Protein AF-A0A935GW07-F1 (afdb_monomer)

Mean predicted aligned error: 17.49 Å

Sequence (91 aa):
MHRTQIYLHDALYDSLKVRSRSVGVSISELIRRTLEKDMQKDPVADARAYFSRLKPLESFADVDSQDYVRAIRSSTTFSIAVPAFPTGSRG

Radius of gyration: 26.39 Å; Cα contacts (8 Å, |Δi|>4): 14; chains: 1; bounding box: 40×66×57 Å

pLDDT: mean 74.83, std 17.01, range [40.41, 96.62]

Foldseek 3Di:
DDDDDDDDDPVVVVVLVVVCVVVVHDSVVVVVVVVVVVVVPPVVVVVVVVVVPDDDDPVCNVPDPVVVVVVVVVVDPPPPPPPDDPPDDDD

Structure (mmCIF, N/CA/C/O backbone):
data_AF-A0A935GW07-F1
#
_entry.id   AF-A0A935GW07-F1
#
loop_
_atom_site.group_PDB
_atom_site.id
_atom_site.type_symbol
_atom_site.label_atom_id
_atom_site.label_alt_id
_atom_site.label_comp_id
_atom_site.label_asym_id
_atom_site.label_entity_id
_atom_site.label_seq_id
_atom_site.pdbx_PDB_ins_code
_atom_site.Cartn_x
_atom_site.Cartn_y
_atom_site.Cartn_z
_atom_site.occupancy
_atom_site.B_iso_or_equiv
_atom_site.auth_seq_id
_atom_site.auth_comp_id
_atom_site.auth_asym_id
_atom_site.auth_atom_id
_atom_site.pdbx_PDB_model_num
ATOM 1 N N . MET A 1 1 ? 13.659 9.508 16.667 1.00 75.12 1 MET A N 1
ATOM 2 C CA . MET A 1 1 ? 12.265 9.382 16.184 1.00 75.12 1 MET A CA 1
ATOM 3 C C . MET A 1 1 ? 11.696 10.774 15.988 1.00 75.12 1 MET A C 1
ATOM 5 O O . MET A 1 1 ? 11.775 11.564 16.919 1.00 75.12 1 MET A O 1
ATOM 9 N N . HIS A 1 2 ? 11.154 11.073 14.807 1.00 83.88 2 HIS A N 1
ATOM 10 C CA . HIS A 1 2 ? 10.475 12.342 14.532 1.00 83.88 2 HIS A CA 1
ATOM 11 C C . HIS A 1 2 ? 8.964 12.114 14.490 1.00 83.88 2 HIS A C 1
ATOM 13 O O . HIS A 1 2 ? 8.501 11.152 13.877 1.00 83.88 2 HIS A O 1
ATOM 19 N N . ARG A 1 3 ? 8.204 12.972 15.177 1.00 87.62 3 ARG A N 1
ATOM 20 C CA . ARG A 1 3 ? 6.739 12.936 15.185 1.00 87.62 3 ARG A CA 1
ATOM 21 C C . ARG A 1 3 ? 6.222 13.982 14.207 1.00 87.62 3 ARG A C 1
ATOM 23 O O . ARG A 1 3 ? 6.507 15.162 14.377 1.00 87.62 3 ARG A O 1
ATOM 30 N N . THR A 1 4 ? 5.416 13.540 13.251 1.00 90.31 4 THR A N 1
ATOM 31 C CA . THR A 1 4 ? 4.801 14.400 12.236 1.00 90.31 4 THR A CA 1
ATOM 32 C C . THR A 1 4 ? 3.294 14.173 12.225 1.00 90.31 4 THR A C 1
ATOM 34 O O . THR A 1 4 ? 2.826 13.068 12.505 1.00 90.31 4 THR A O 1
ATOM 37 N N . GLN A 1 5 ? 2.531 15.225 11.933 1.00 91.88 5 GLN A N 1
ATOM 38 C CA . GLN A 1 5 ? 1.095 15.143 11.675 1.00 91.88 5 GLN A CA 1
ATOM 39 C C . GLN A 1 5 ? 0.871 15.124 10.163 1.00 91.88 5 GLN A C 1
ATOM 41 O O . GLN A 1 5 ? 1.456 15.931 9.445 1.00 91.88 5 GLN A O 1
ATOM 46 N N . ILE A 1 6 ? 0.045 14.195 9.688 1.00 90.12 6 ILE A N 1
ATOM 47 C CA . ILE A 1 6 ? -0.322 14.076 8.275 1.00 90.12 6 ILE A CA 1
ATOM 48 C C . ILE A 1 6 ? -1.841 14.114 8.158 1.00 90.12 6 ILE A C 1
ATOM 50 O O . ILE A 1 6 ? -2.543 13.518 8.975 1.00 90.12 6 ILE A O 1
ATOM 54 N N . TYR A 1 7 ? -2.339 14.818 7.147 1.00 93.50 7 TYR A N 1
ATOM 55 C CA . TYR A 1 7 ? -3.758 14.827 6.818 1.00 93.50 7 TYR A CA 1
ATOM 56 C C . TYR A 1 7 ? -4.052 13.667 5.872 1.00 93.50 7 TYR A C 1
ATOM 58 O O . TYR A 1 7 ? -3.337 13.459 4.892 1.00 93.50 7 TYR A O 1
ATOM 66 N N . LEU A 1 8 ? -5.090 12.899 6.183 1.00 93.25 8 LEU A N 1
ATOM 67 C CA . LEU A 1 8 ? -5.543 11.769 5.384 1.00 93.25 8 LEU A CA 1
ATOM 68 C C . LEU A 1 8 ? -6.999 11.998 5.019 1.00 93.25 8 LEU A C 1
ATOM 70 O O . LEU A 1 8 ? -7.764 12.537 5.812 1.00 93.25 8 LEU A O 1
ATOM 74 N N . HIS A 1 9 ? -7.380 11.550 3.831 1.00 96.19 9 HIS A N 1
ATOM 75 C CA . HIS A 1 9 ? -8.787 11.482 3.475 1.00 96.19 9 HIS A CA 1
ATOM 76 C C . HIS A 1 9 ? -9.487 10.435 4.355 1.00 96.19 9 HIS A C 1
ATOM 78 O O . HIS A 1 9 ? -8.925 9.362 4.584 1.00 96.19 9 HIS A O 1
ATOM 84 N N . ASP A 1 10 ? -10.720 10.701 4.789 1.00 95.44 10 ASP A N 1
ATOM 85 C CA . ASP A 1 10 ? -11.462 9.817 5.705 1.00 95.44 10 ASP A CA 1
ATOM 86 C C . ASP A 1 10 ? -11.533 8.362 5.212 1.00 95.44 10 ASP A C 1
ATOM 88 O O . ASP A 1 10 ? -11.158 7.438 5.930 1.00 95.44 10 ASP A O 1
ATOM 92 N N . ALA A 1 11 ? -11.871 8.153 3.936 1.00 96.50 11 ALA A N 1
ATOM 93 C CA . ALA A 1 11 ? -11.911 6.822 3.325 1.00 96.50 11 ALA A CA 1
ATOM 94 C C . ALA A 1 11 ? -10.559 6.080 3.381 1.00 96.50 11 ALA A C 1
ATOM 96 O O . ALA A 1 11 ? -10.509 4.857 3.556 1.00 96.50 11 ALA A O 1
ATOM 97 N N . LEU A 1 12 ? -9.444 6.810 3.253 1.00 94.19 12 LEU A N 1
ATOM 98 C CA . LEU A 1 12 ? -8.104 6.239 3.374 1.00 94.19 12 LEU A CA 1
ATOM 99 C C . LEU A 1 12 ? -7.796 5.882 4.831 1.00 94.19 12 LEU A C 1
ATOM 101 O O . LEU A 1 12 ? -7.244 4.812 5.093 1.00 94.19 12 LEU A O 1
ATOM 105 N N . TYR A 1 13 ? -8.172 6.744 5.774 1.00 95.25 13 TYR A N 1
ATOM 106 C CA . TYR A 1 13 ? -8.011 6.478 7.200 1.00 95.25 13 TYR A CA 1
ATOM 107 C C . TYR A 1 13 ? -8.801 5.237 7.641 1.00 95.25 13 TYR A C 1
ATOM 109 O O . TYR A 1 13 ? -8.248 4.366 8.320 1.00 95.25 13 TYR A O 1
ATOM 117 N N . ASP A 1 14 ? -10.047 5.096 7.191 1.00 96.31 14 ASP A N 1
ATOM 118 C CA . ASP A 1 14 ? -10.872 3.920 7.479 1.00 96.31 14 ASP A CA 1
ATOM 119 C C . ASP A 1 14 ? -10.265 2.642 6.894 1.00 96.31 14 ASP A C 1
ATOM 121 O O . ASP A 1 14 ? -10.150 1.624 7.585 1.00 96.31 14 ASP A O 1
ATOM 125 N N . SER A 1 15 ? -9.770 2.713 5.658 1.00 95.50 15 SER A N 1
ATOM 126 C CA . SER A 1 15 ? -9.064 1.598 5.017 1.00 95.50 15 SER A CA 1
ATOM 127 C C . SER A 1 15 ? -7.807 1.193 5.796 1.00 95.50 15 SER A C 1
ATOM 129 O O . SER A 1 15 ? -7.559 0.003 6.026 1.00 95.50 15 SER A O 1
ATOM 131 N N . LEU A 1 16 ? -7.023 2.171 6.262 1.00 95.00 16 LEU A N 1
ATOM 132 C CA . LEU A 1 16 ? -5.837 1.932 7.089 1.00 95.00 16 LEU A CA 1
ATOM 133 C C . LEU A 1 16 ? -6.201 1.298 8.431 1.00 95.00 16 LEU A C 1
ATOM 135 O O . LEU A 1 16 ? -5.511 0.380 8.868 1.00 95.00 16 LEU A O 1
ATOM 139 N N . LYS A 1 17 ? -7.291 1.736 9.061 1.00 95.50 17 LYS A N 1
ATOM 140 C CA . LYS A 1 17 ? -7.781 1.194 10.334 1.00 95.50 17 LYS A CA 1
ATOM 141 C C . LYS A 1 17 ? -8.228 -0.262 10.209 1.00 95.50 17 LYS A C 1
ATOM 143 O O . LYS A 1 17 ? -7.926 -1.072 11.087 1.00 95.50 17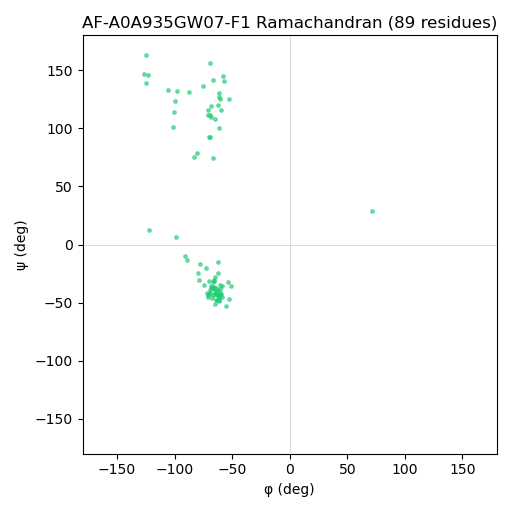 LYS A O 1
ATOM 148 N N . VAL A 1 18 ? -8.924 -0.618 9.128 1.00 96.62 18 VAL A N 1
ATOM 149 C CA . VAL A 1 18 ? -9.302 -2.015 8.846 1.00 96.62 18 VAL A CA 1
ATOM 150 C C . VAL A 1 18 ? -8.051 -2.868 8.644 1.00 96.62 18 VAL A C 1
ATOM 152 O O . VAL A 1 18 ? -7.904 -3.922 9.266 1.00 96.62 18 VAL A O 1
ATOM 155 N N . ARG A 1 19 ? -7.108 -2.385 7.832 1.00 94.56 19 ARG A N 1
ATOM 156 C CA . ARG A 1 19 ? -5.878 -3.117 7.514 1.00 94.56 19 ARG A CA 1
ATOM 157 C C . ARG A 1 19 ? -4.927 -3.248 8.703 1.00 94.56 19 ARG A C 1
ATOM 159 O O . ARG A 1 19 ? -4.277 -4.275 8.857 1.00 94.56 19 ARG A O 1
ATOM 166 N N . SER A 1 20 ? -4.837 -2.240 9.566 1.00 95.88 20 SER A N 1
ATOM 167 C CA . SER A 1 20 ? -3.981 -2.308 10.753 1.00 95.88 20 SER A CA 1
ATOM 168 C C . SER A 1 20 ? -4.490 -3.369 11.730 1.00 95.88 20 SER A C 1
ATOM 170 O O . SER A 1 20 ? -3.696 -4.114 12.301 1.00 95.88 20 SER A O 1
ATOM 172 N N . ARG A 1 21 ? -5.819 -3.501 11.859 1.00 95.38 21 ARG A N 1
ATOM 173 C CA . ARG A 1 21 ? -6.463 -4.545 12.666 1.00 95.38 21 ARG A CA 1
ATOM 174 C C . ARG A 1 21 ? -6.240 -5.941 12.100 1.00 95.38 21 ARG A C 1
ATOM 176 O O . ARG A 1 21 ? -5.934 -6.838 12.874 1.00 95.38 21 ARG A O 1
ATOM 183 N N . SER A 1 22 ? -6.352 -6.126 10.783 1.00 94.75 22 SER A N 1
ATOM 184 C CA . SER A 1 22 ? -6.136 -7.447 10.177 1.00 94.75 22 SER A CA 1
ATOM 185 C C . SER A 1 22 ? -4.690 -7.933 10.308 1.00 94.75 22 SER A C 1
ATOM 187 O O . SER A 1 22 ? -4.457 -9.130 10.429 1.00 94.75 22 SER A O 1
ATOM 189 N N . VAL A 1 23 ? -3.725 -7.010 10.324 1.00 93.06 23 VAL A N 1
ATOM 190 C CA . VAL A 1 23 ? -2.291 -7.315 10.473 1.00 93.06 23 VAL A CA 1
ATOM 191 C C . VAL A 1 23 ? -1.839 -7.301 11.946 1.00 93.06 23 VAL A C 1
ATOM 193 O O . VAL A 1 23 ? -0.727 -7.720 12.251 1.00 93.06 23 VAL A O 1
ATOM 196 N N . GLY A 1 24 ? -2.682 -6.838 12.875 1.00 95.56 24 GLY A N 1
ATOM 197 C CA . GLY A 1 24 ? -2.368 -6.797 14.307 1.00 95.56 24 GLY A CA 1
ATOM 198 C C . GLY A 1 24 ? -1.321 -5.746 14.697 1.00 95.56 24 GLY A C 1
ATOM 199 O O . GLY A 1 24 ? -0.594 -5.933 15.669 1.00 95.56 24 GLY A O 1
ATOM 200 N N . VAL A 1 25 ? -1.217 -4.644 13.948 1.00 95.12 25 VAL A N 1
ATOM 201 C CA . VAL A 1 25 ? -0.251 -3.559 14.206 1.00 95.12 25 VAL A CA 1
ATOM 202 C C . VAL A 1 25 ? -0.949 -2.207 14.338 1.00 95.12 25 VAL A C 1
ATOM 204 O O . VAL A 1 25 ? -2.096 -2.029 13.925 1.00 95.12 25 VAL A O 1
ATOM 207 N N . SER A 1 26 ? -0.258 -1.220 14.911 1.00 94.94 26 SER A N 1
ATOM 208 C CA . SER A 1 26 ? -0.774 0.151 14.961 1.00 94.94 26 SER A CA 1
ATOM 209 C C . SER A 1 26 ? -0.804 0.784 13.565 1.00 94.94 26 SER A C 1
ATOM 211 O O . SER A 1 26 ? -0.038 0.409 12.675 1.00 94.94 26 SER A O 1
ATOM 213 N N . ILE A 1 27 ? -1.670 1.783 13.372 1.00 93.50 27 ILE A N 1
ATOM 214 C CA . ILE A 1 27 ? -1.748 2.532 12.107 1.00 93.50 27 ILE A CA 1
ATOM 215 C C . ILE A 1 27 ? -0.401 3.202 11.795 1.00 93.50 27 ILE A C 1
ATOM 217 O O . ILE A 1 27 ? 0.072 3.119 10.666 1.00 93.50 27 ILE A O 1
ATOM 221 N N . SER A 1 28 ? 0.261 3.798 12.792 1.00 92.38 28 SER A N 1
ATOM 222 C CA . SER A 1 28 ? 1.577 4.427 12.616 1.00 92.38 28 SER A CA 1
ATOM 223 C C . SER A 1 28 ? 2.641 3.432 12.152 1.00 92.38 28 SER A C 1
ATOM 225 O O . SER A 1 28 ? 3.432 3.745 11.267 1.00 92.38 28 SER A O 1
ATOM 227 N N . GLU A 1 29 ? 2.640 2.222 12.713 1.00 92.81 29 GLU A N 1
ATOM 228 C CA . GLU A 1 29 ? 3.572 1.162 12.325 1.00 92.81 29 GLU A CA 1
ATOM 229 C C . GLU A 1 29 ? 3.276 0.637 10.915 1.00 92.81 29 GLU A C 1
ATOM 231 O O . GLU A 1 29 ? 4.195 0.406 10.129 1.00 92.81 29 GLU A O 1
ATOM 236 N N . LEU A 1 30 ? 1.995 0.508 10.559 1.00 94.25 30 LEU A N 1
ATOM 237 C CA . LEU A 1 30 ? 1.578 0.137 9.209 1.00 94.25 30 LEU A CA 1
ATOM 238 C C . LEU A 1 30 ? 2.033 1.176 8.173 1.00 94.25 30 LEU A C 1
ATOM 240 O O . LEU A 1 30 ? 2.575 0.803 7.130 1.00 94.25 30 LEU A O 1
ATOM 244 N N . ILE A 1 31 ? 1.838 2.465 8.466 1.00 92.69 31 ILE A N 1
ATOM 245 C CA . ILE A 1 31 ? 2.277 3.572 7.605 1.00 92.69 31 ILE A CA 1
ATOM 246 C C . ILE A 1 31 ? 3.798 3.540 7.460 1.00 92.69 31 ILE A C 1
ATOM 248 O O . ILE A 1 31 ? 4.293 3.549 6.336 1.00 92.69 31 ILE A O 1
ATOM 252 N N . ARG A 1 32 ? 4.535 3.414 8.572 1.00 91.25 32 ARG A N 1
ATOM 253 C CA . ARG A 1 32 ? 6.002 3.342 8.569 1.00 91.25 32 ARG A CA 1
ATOM 254 C C . ARG A 1 32 ? 6.516 2.222 7.665 1.00 91.25 32 ARG A C 1
ATOM 256 O O . ARG A 1 32 ? 7.295 2.493 6.759 1.00 91.25 32 ARG A O 1
ATOM 263 N N . ARG A 1 33 ? 6.033 0.988 7.852 1.00 92.06 33 ARG A N 1
ATOM 264 C CA . ARG A 1 33 ? 6.444 -0.171 7.032 1.00 92.06 33 ARG A CA 1
ATOM 265 C C . ARG A 1 33 ? 6.116 0.010 5.556 1.00 92.06 33 ARG A C 1
ATOM 267 O O . ARG A 1 33 ? 6.873 -0.430 4.695 1.00 92.06 33 ARG A O 1
ATOM 274 N N . THR A 1 34 ? 4.967 0.617 5.265 1.00 90.25 34 THR A N 1
ATOM 275 C CA . THR A 1 34 ? 4.539 0.855 3.884 1.00 90.25 34 THR A CA 1
ATOM 276 C C . THR A 1 34 ? 5.449 1.877 3.212 1.00 90.25 34 THR A C 1
ATOM 278 O O . THR A 1 34 ? 5.923 1.607 2.115 1.00 90.25 34 THR A O 1
ATOM 281 N N . LEU A 1 35 ? 5.752 2.988 3.889 1.00 89.50 35 LEU A N 1
ATOM 282 C CA . LEU A 1 35 ? 6.667 4.013 3.385 1.00 89.50 35 LEU A CA 1
ATOM 283 C C . LEU A 1 35 ? 8.096 3.483 3.235 1.00 89.50 35 LEU A C 1
ATOM 285 O O . LEU A 1 35 ? 8.711 3.714 2.205 1.00 89.50 35 LEU A O 1
ATOM 289 N N . GLU A 1 36 ? 8.610 2.717 4.201 1.00 89.44 36 GLU A N 1
ATOM 290 C CA . GLU A 1 36 ? 9.941 2.096 4.097 1.00 89.44 36 GLU A CA 1
ATOM 291 C C . GLU A 1 36 ? 10.039 1.169 2.883 1.00 89.44 36 GLU A C 1
ATOM 293 O O . GLU A 1 36 ? 11.006 1.235 2.126 1.00 89.44 36 GLU A O 1
ATOM 298 N N . LYS A 1 37 ? 9.017 0.335 2.662 1.00 87.62 37 LYS A N 1
ATOM 299 C CA . LYS A 1 37 ? 8.965 -0.562 1.506 1.00 87.62 37 LYS A CA 1
ATOM 300 C C . LYS A 1 37 ? 8.866 0.203 0.187 1.00 87.62 37 LYS A C 1
ATOM 302 O O . LYS A 1 37 ? 9.445 -0.235 -0.801 1.00 87.62 37 LYS A O 1
ATOM 307 N N . ASP A 1 38 ? 8.107 1.291 0.160 1.00 84.75 38 ASP A N 1
ATOM 308 C CA . ASP A 1 38 ? 7.924 2.105 -1.039 1.00 84.75 38 ASP A CA 1
ATOM 309 C C . ASP A 1 38 ? 9.199 2.882 -1.388 1.00 84.75 38 ASP A C 1
ATOM 311 O O . ASP A 1 38 ? 9.658 2.834 -2.522 1.00 84.75 38 ASP A O 1
ATOM 315 N N . MET A 1 39 ? 9.865 3.471 -0.392 1.00 81.12 39 MET A N 1
ATOM 316 C CA . MET A 1 39 ? 11.152 4.150 -0.573 1.00 81.12 39 MET A CA 1
ATOM 317 C C . MET A 1 39 ? 12.281 3.200 -0.996 1.00 81.12 39 MET A C 1
ATOM 319 O O . MET A 1 39 ? 13.223 3.626 -1.657 1.00 81.12 39 MET A O 1
ATOM 323 N N . GLN A 1 40 ? 12.207 1.918 -0.623 1.00 77.50 40 GLN A N 1
ATOM 324 C CA . GLN A 1 40 ? 13.154 0.890 -1.074 1.00 77.50 40 GLN A CA 1
ATOM 325 C C . GLN A 1 40 ? 12.884 0.394 -2.499 1.00 77.50 40 GLN A C 1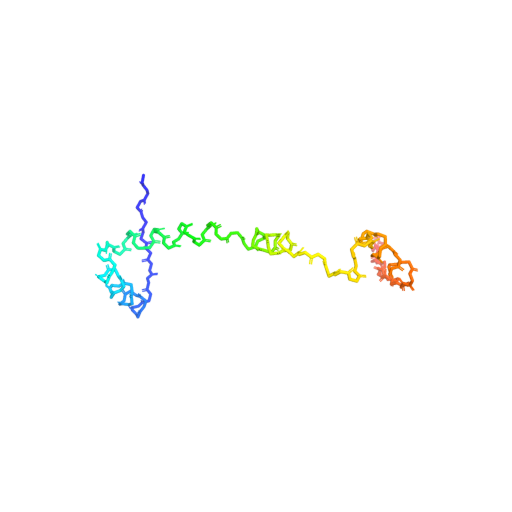
ATOM 327 O O . GLN A 1 40 ? 13.765 -0.215 -3.108 1.00 77.50 40 GLN A O 1
ATOM 332 N N . LYS A 1 41 ? 11.689 0.637 -3.050 1.00 66.69 41 LYS A N 1
ATOM 333 C CA . LYS A 1 41 ? 11.398 0.372 -4.458 1.00 66.69 41 LYS A CA 1
ATOM 334 C C . LYS A 1 41 ? 11.945 1.518 -5.296 1.00 66.69 41 LYS A C 1
ATOM 336 O O . LYS A 1 41 ? 11.207 2.390 -5.734 1.00 66.69 41 LYS A O 1
ATOM 341 N N . ASP A 1 42 ? 13.250 1.504 -5.524 1.00 60.00 42 ASP A N 1
ATOM 342 C CA . ASP A 1 42 ? 13.855 2.361 -6.534 1.00 60.00 42 ASP A CA 1
ATOM 343 C C . ASP A 1 42 ? 13.409 1.861 -7.928 1.00 60.00 42 ASP A C 1
ATOM 345 O O . ASP A 1 42 ? 13.790 0.755 -8.335 1.00 60.00 42 ASP A O 1
ATOM 349 N N . PRO A 1 43 ? 12.582 2.618 -8.674 1.00 57.38 43 PRO A N 1
ATOM 350 C CA . PRO A 1 43 ? 12.084 2.182 -9.978 1.00 57.38 43 PRO A CA 1
ATOM 351 C C . PRO A 1 43 ? 13.218 1.981 -10.995 1.00 57.38 43 PRO A C 1
ATOM 353 O O . PRO A 1 43 ? 13.085 1.177 -11.922 1.00 57.38 43 PRO A O 1
ATOM 356 N N . VAL A 1 44 ? 14.363 2.652 -10.813 1.00 59.50 44 VAL A N 1
ATOM 357 C CA . VAL A 1 44 ? 15.548 2.466 -11.664 1.00 59.50 44 VAL A CA 1
ATOM 358 C C . VAL A 1 44 ? 16.243 1.139 -11.352 1.00 59.50 44 VAL A C 1
ATOM 360 O O . VAL A 1 44 ? 16.747 0.472 -12.264 1.00 59.50 44 VAL A O 1
ATOM 36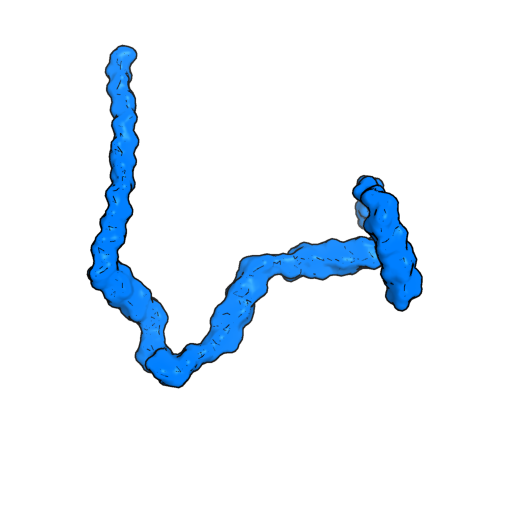3 N N . ALA A 1 45 ? 16.244 0.725 -10.083 1.00 59.47 45 ALA A N 1
ATOM 364 C CA . ALA A 1 45 ? 16.782 -0.567 -9.675 1.00 59.47 45 ALA A CA 1
ATOM 365 C C . ALA A 1 45 ? 15.927 -1.724 -10.207 1.00 59.47 45 ALA A C 1
ATOM 367 O O . ALA A 1 45 ? 16.488 -2.730 -10.633 1.00 59.47 45 ALA A O 1
ATOM 368 N N . ASP A 1 46 ? 14.602 -1.564 -10.259 1.00 62.78 46 ASP A N 1
ATOM 369 C CA . ASP A 1 46 ? 13.688 -2.605 -10.746 1.00 62.78 46 ASP A CA 1
ATOM 370 C C . ASP A 1 46 ? 13.829 -2.827 -12.262 1.00 62.78 46 ASP A C 1
ATOM 372 O O . ASP A 1 46 ? 13.950 -3.960 -12.726 1.00 62.78 46 ASP A O 1
ATOM 376 N N . ALA A 1 47 ? 13.961 -1.750 -13.047 1.00 62.62 47 ALA A N 1
ATOM 377 C CA . ALA A 1 47 ? 14.231 -1.864 -14.480 1.00 62.62 47 ALA A CA 1
ATOM 378 C C . ALA A 1 47 ? 15.598 -2.516 -14.756 1.00 62.62 47 ALA A C 1
ATOM 380 O O . ALA A 1 47 ? 15.692 -3.466 -15.534 1.00 62.62 47 ALA A O 1
ATOM 381 N N . ARG A 1 48 ? 16.671 -2.065 -14.088 1.00 63.75 48 ARG A N 1
ATOM 382 C CA . ARG A 1 48 ? 18.010 -2.667 -14.249 1.00 63.75 48 ARG A CA 1
ATOM 383 C C . ARG A 1 48 ? 18.047 -4.129 -13.802 1.00 63.75 48 ARG A C 1
ATOM 385 O O . ARG A 1 48 ? 18.691 -4.940 -14.464 1.00 63.75 48 ARG A O 1
ATOM 392 N N . ALA A 1 49 ? 17.354 -4.469 -12.716 1.00 66.44 49 ALA A N 1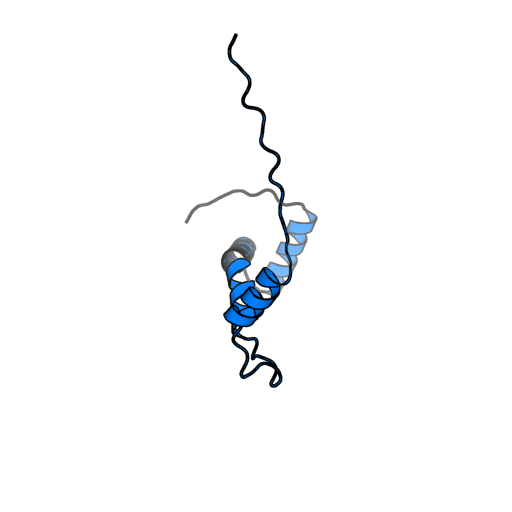
ATOM 393 C CA . ALA A 1 49 ? 17.242 -5.838 -12.223 1.00 66.44 49 ALA A CA 1
ATOM 394 C C . ALA A 1 49 ? 16.391 -6.731 -13.138 1.00 66.44 49 ALA A C 1
ATOM 396 O O . ALA A 1 49 ? 16.658 -7.926 -13.245 1.00 66.44 49 ALA A O 1
AT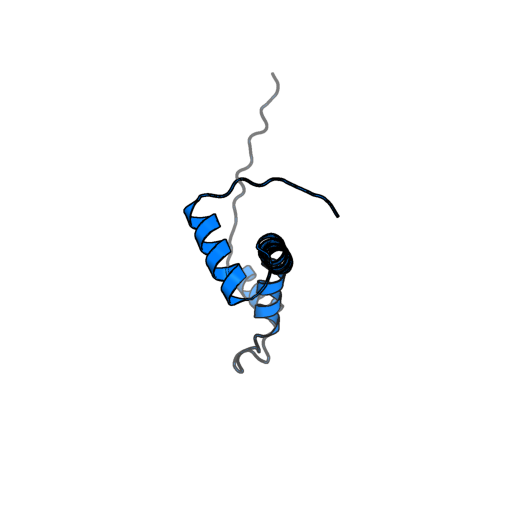OM 397 N N . TYR A 1 50 ? 15.385 -6.174 -13.813 1.00 66.94 50 TYR A N 1
ATOM 398 C CA . TYR A 1 50 ? 14.629 -6.879 -14.842 1.00 66.94 50 TYR A CA 1
ATOM 399 C C . TYR A 1 50 ? 15.523 -7.211 -16.042 1.00 66.94 50 TYR A C 1
ATOM 401 O O . TYR A 1 50 ? 15.633 -8.378 -16.417 1.00 66.94 50 TYR A O 1
ATOM 409 N N . PHE A 1 51 ? 16.238 -6.220 -16.587 1.00 69.00 51 PHE A N 1
ATOM 410 C CA . PHE A 1 51 ? 17.116 -6.428 -17.744 1.00 69.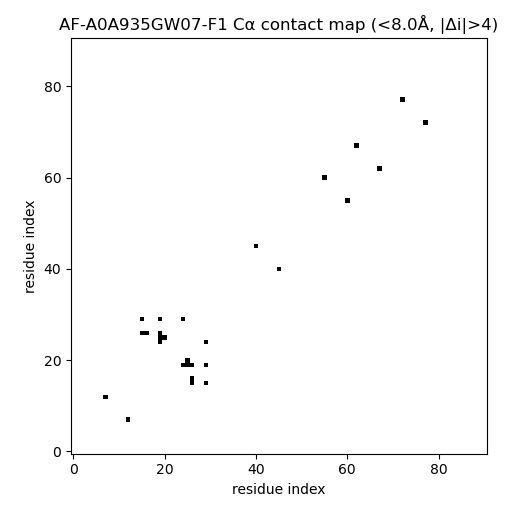00 51 PHE A CA 1
ATOM 411 C C . PHE A 1 51 ? 18.315 -7.339 -17.444 1.00 69.00 51 PHE A C 1
ATOM 413 O O . PHE A 1 51 ? 18.725 -8.086 -18.325 1.00 69.00 51 PHE A O 1
ATOM 420 N N . SER A 1 52 ? 18.845 -7.351 -16.216 1.00 67.44 52 SER A N 1
ATOM 421 C CA . SER A 1 52 ? 19.954 -8.246 -15.847 1.00 67.44 52 SER A CA 1
ATOM 422 C C . SER A 1 52 ? 19.552 -9.717 -15.704 1.00 67.44 52 SER A C 1
ATOM 424 O O . SER A 1 52 ? 20.410 -10.596 -15.765 1.00 67.44 52 SER A O 1
ATOM 426 N N . ARG A 1 53 ? 18.258 -10.003 -15.513 1.00 71.69 53 ARG A N 1
ATOM 427 C CA . ARG A 1 53 ? 17.722 -11.372 -15.422 1.00 71.69 53 ARG A CA 1
ATOM 428 C C . ARG A 1 53 ? 17.322 -11.952 -16.774 1.00 71.69 53 ARG A C 1
ATOM 430 O O . ARG A 1 53 ? 17.088 -13.158 -16.860 1.00 71.69 53 ARG A O 1
ATOM 437 N N . LEU A 1 54 ? 17.223 -11.124 -17.812 1.00 71.25 54 LEU A N 1
ATOM 438 C CA . LEU A 1 54 ? 16.941 -11.602 -19.158 1.00 71.25 54 LEU A CA 1
ATOM 439 C C . LEU A 1 54 ? 18.171 -12.341 -19.684 1.00 71.25 54 LEU A C 1
ATOM 441 O O . LEU A 1 54 ? 19.235 -11.757 -19.873 1.00 71.25 54 LEU A O 1
ATOM 445 N N . LYS A 1 55 ? 18.015 -13.642 -19.927 1.00 63.59 55 LYS A N 1
ATOM 446 C CA . LYS A 1 55 ? 18.976 -14.385 -20.736 1.00 63.59 55 LYS A CA 1
ATOM 447 C C . LYS A 1 55 ? 18.747 -14.017 -22.204 1.00 63.59 55 LYS A C 1
ATOM 449 O O . LYS A 1 55 ? 17.584 -13.953 -22.614 1.00 63.59 55 LYS A O 1
ATOM 454 N N . PRO A 1 56 ? 19.808 -13.774 -22.991 1.00 64.94 56 PRO A N 1
ATOM 455 C CA . PRO A 1 56 ? 19.654 -13.599 -24.427 1.00 64.94 56 PRO A CA 1
ATOM 456 C C . PRO A 1 56 ? 18.979 -14.842 -25.017 1.00 64.94 56 PRO A C 1
ATOM 458 O O . PRO A 1 56 ? 19.238 -15.968 -24.590 1.00 64.94 56 PRO A O 1
ATOM 461 N N . LEU A 1 57 ? 18.074 -14.624 -25.972 1.00 66.75 57 LEU A N 1
ATOM 462 C CA . LEU A 1 57 ? 17.495 -15.705 -26.766 1.00 66.75 57 LEU A CA 1
ATOM 463 C C . LEU A 1 57 ? 18.635 -16.448 -27.474 1.00 66.75 57 LEU A C 1
ATOM 465 O O . LEU A 1 57 ? 19.596 -15.807 -27.894 1.00 66.75 57 LEU A O 1
ATOM 469 N N . GLU A 1 58 ? 18.526 -17.768 -27.640 1.00 62.31 58 GLU A N 1
ATOM 470 C CA . GLU A 1 58 ? 19.591 -18.586 -28.253 1.00 62.31 58 GLU A CA 1
ATOM 471 C C . GLU A 1 58 ? 20.032 -18.054 -29.625 1.00 62.31 58 GLU A C 1
ATOM 473 O O . GLU A 1 58 ? 21.210 -18.086 -29.959 1.00 62.31 58 GLU A O 1
ATOM 478 N N . SER A 1 59 ? 19.106 -17.452 -30.376 1.00 68.06 59 SER A N 1
ATOM 479 C CA . SER A 1 59 ? 19.359 -16.800 -31.667 1.00 68.06 59 SER A CA 1
ATOM 480 C C . SER A 1 59 ? 20.317 -15.599 -31.610 1.00 68.06 59 SER A C 1
ATOM 482 O O . SER A 1 59 ? 20.783 -15.152 -32.653 1.00 68.06 59 SER A O 1
ATOM 484 N N . PHE A 1 60 ? 20.589 -15.058 -30.421 1.00 61.78 60 PHE A N 1
ATOM 485 C CA . PHE A 1 60 ? 21.458 -13.902 -30.178 1.00 61.78 60 PHE A CA 1
ATOM 486 C C . PHE A 1 60 ? 22.609 -14.225 -29.214 1.00 61.78 60 PHE A C 1
ATOM 488 O O . PHE A 1 60 ? 23.271 -13.307 -28.736 1.00 61.78 60 PHE A O 1
ATOM 495 N N . ALA A 1 61 ? 22.855 -15.505 -28.912 1.00 66.06 61 ALA A N 1
ATOM 496 C CA . ALA A 1 61 ? 23.887 -15.914 -27.957 1.00 66.06 61 ALA A CA 1
ATOM 497 C C . ALA A 1 61 ? 25.305 -15.468 -28.371 1.00 66.06 61 ALA A C 1
ATOM 499 O O . ALA A 1 61 ? 26.088 -15.086 -27.507 1.00 66.06 61 ALA A O 1
ATOM 500 N N . ASP A 1 62 ? 25.591 -15.446 -29.677 1.00 70.56 62 ASP A N 1
ATOM 501 C CA . ASP A 1 62 ? 26.878 -15.018 -30.251 1.00 70.56 62 ASP A CA 1
ATOM 502 C C . ASP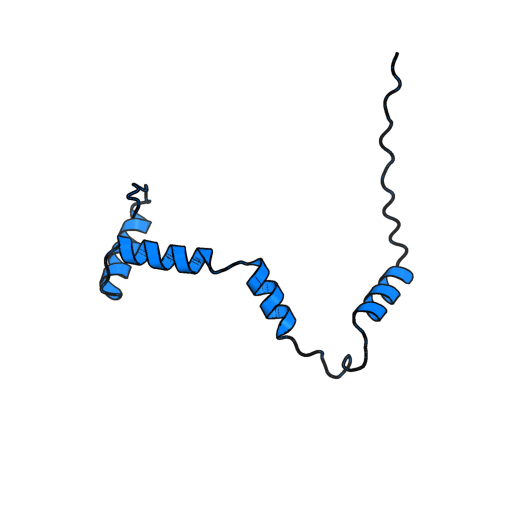 A 1 62 ? 26.873 -13.565 -30.764 1.00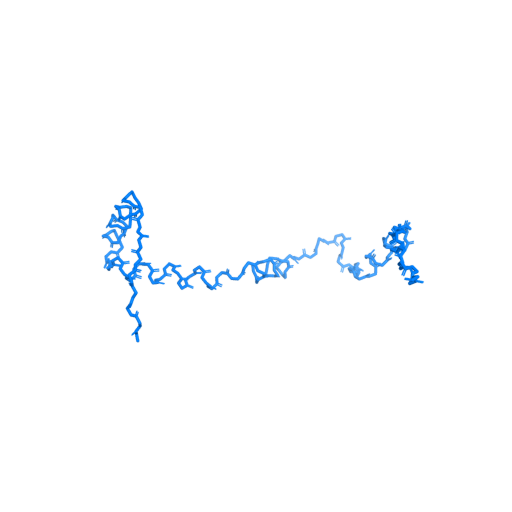 70.56 62 ASP A C 1
ATOM 504 O O . ASP A 1 62 ? 27.831 -13.116 -31.394 1.00 70.56 62 ASP A O 1
ATOM 508 N N . VAL A 1 63 ? 25.795 -12.807 -30.529 1.00 67.50 63 VAL A N 1
ATOM 509 C CA . VAL A 1 63 ? 25.668 -11.432 -31.032 1.00 67.50 63 VAL A CA 1
ATOM 510 C C . VAL A 1 63 ? 25.992 -10.443 -29.917 1.00 67.50 63 VAL A C 1
ATOM 512 O O . VAL A 1 63 ? 25.238 -10.311 -28.953 1.00 67.50 63 VAL A O 1
ATOM 515 N N . ASP A 1 64 ? 27.085 -9.688 -30.070 1.00 72.50 64 ASP A N 1
ATOM 516 C CA . ASP A 1 64 ? 27.375 -8.581 -29.160 1.00 72.50 64 ASP A CA 1
ATOM 517 C C . ASP A 1 64 ? 26.357 -7.446 -29.354 1.00 72.50 64 ASP A C 1
ATOM 519 O O . ASP A 1 64 ? 26.235 -6.823 -30.413 1.00 72.50 64 ASP A O 1
ATOM 523 N N . SER A 1 65 ? 25.635 -7.157 -28.274 1.00 69.88 65 SER A N 1
ATOM 524 C CA . SER A 1 65 ? 24.684 -6.054 -28.163 1.00 69.88 65 SER A CA 1
ATOM 525 C C . SER A 1 65 ? 25.261 -4.696 -28.586 1.00 69.88 65 SER A C 1
ATOM 527 O O . SER A 1 65 ? 24.542 -3.889 -29.183 1.00 69.88 65 SER A O 1
ATOM 529 N N . GLN A 1 66 ? 26.543 -4.430 -28.308 1.00 71.81 66 GLN A 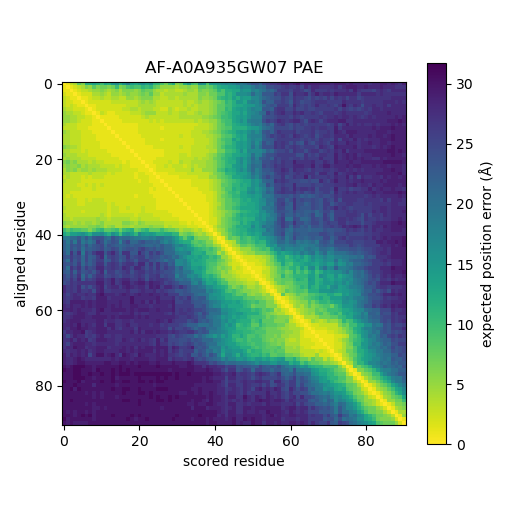N 1
ATOM 530 C CA . GLN A 1 66 ? 27.180 -3.157 -28.653 1.00 71.81 66 GLN A CA 1
ATOM 531 C C . GLN A 1 66 ? 27.383 -3.029 -30.161 1.00 71.81 66 GLN A C 1
ATOM 533 O O . GLN A 1 66 ? 27.047 -1.992 -30.742 1.00 71.81 66 GLN A O 1
ATOM 538 N N . ASP A 1 67 ? 27.873 -4.089 -30.799 1.00 73.75 67 ASP A N 1
ATOM 539 C CA . ASP A 1 67 ? 28.106 -4.119 -32.241 1.00 73.75 67 ASP A CA 1
ATOM 540 C C . ASP A 1 67 ? 26.794 -4.088 -33.027 1.00 73.75 67 ASP A C 1
ATOM 542 O O . ASP A 1 67 ? 26.686 -3.360 -34.017 1.00 73.75 67 ASP A O 1
ATOM 546 N N . TYR A 1 68 ? 25.751 -4.759 -32.533 1.00 70.94 68 TYR A N 1
ATOM 547 C CA . TYR A 1 68 ? 24.416 -4.705 -33.129 1.00 70.94 68 TYR A CA 1
ATOM 548 C C . TYR A 1 68 ? 23.825 -3.285 -33.120 1.00 70.94 68 TYR A C 1
ATOM 550 O O . TYR A 1 68 ? 23.365 -2.781 -34.149 1.00 70.94 68 TYR A O 1
ATOM 558 N N . VAL A 1 69 ? 23.885 -2.584 -31.980 1.00 76.00 69 VAL A N 1
ATOM 559 C CA . VAL A 1 69 ? 23.387 -1.200 -31.880 1.00 76.00 69 VAL A CA 1
ATOM 560 C C . VAL A 1 69 ? 24.224 -0.247 -32.735 1.00 76.00 69 VAL A C 1
ATOM 562 O O . VAL A 1 69 ? 23.672 0.672 -33.348 1.00 76.00 69 VAL A O 1
ATOM 565 N N . ARG A 1 70 ? 25.543 -0.461 -32.816 1.00 75.19 70 ARG A N 1
ATOM 566 C CA . ARG A 1 70 ? 26.428 0.315 -33.698 1.00 75.19 70 ARG A CA 1
ATOM 567 C C . ARG A 1 70 ? 26.079 0.111 -35.168 1.00 75.19 70 ARG A C 1
ATOM 569 O O . ARG A 1 70 ? 26.002 1.107 -35.879 1.00 75.19 70 ARG A O 1
ATOM 576 N N . ALA A 1 71 ? 25.802 -1.120 -35.594 1.00 76.06 71 ALA A N 1
ATOM 577 C CA . ALA A 1 71 ? 25.390 -1.438 -36.961 1.00 76.06 71 ALA A CA 1
ATOM 578 C C . ALA A 1 71 ? 24.040 -0.800 -37.341 1.00 76.06 71 ALA A C 1
ATOM 580 O O . ALA A 1 71 ? 23.873 -0.314 -38.458 1.00 76.06 71 ALA A O 1
ATOM 581 N N . ILE A 1 72 ? 23.085 -0.734 -36.408 1.00 73.56 72 ILE A N 1
ATOM 582 C CA . ILE A 1 72 ? 21.805 -0.037 -36.634 1.00 73.56 72 ILE A CA 1
ATOM 583 C C . ILE A 1 72 ? 22.001 1.483 -36.694 1.00 73.56 72 ILE A C 1
ATOM 585 O O . ILE A 1 72 ? 21.414 2.164 -37.537 1.00 73.56 72 ILE A O 1
ATOM 589 N N . ARG A 1 73 ? 22.828 2.040 -35.802 1.00 68.62 73 ARG A N 1
ATOM 590 C CA . ARG A 1 73 ? 23.130 3.479 -35.790 1.00 68.62 73 ARG A CA 1
ATOM 591 C C . ARG A 1 73 ? 23.917 3.926 -37.015 1.00 68.62 73 ARG A C 1
ATOM 593 O O . ARG A 1 73 ? 23.748 5.061 -37.438 1.00 68.62 73 ARG A O 1
ATOM 600 N N . SER A 1 74 ? 24.770 3.067 -37.566 1.00 69.44 74 SER A N 1
ATOM 601 C CA . SER A 1 74 ? 25.509 3.367 -38.790 1.00 69.44 74 SER A CA 1
ATOM 602 C C . SER A 1 74 ? 24.651 3.203 -40.045 1.00 69.44 74 SER A C 1
ATOM 604 O O . SER A 1 74 ? 24.860 3.944 -41.003 1.00 69.44 74 SER A O 1
ATOM 606 N N . SER A 1 75 ? 23.665 2.296 -40.045 1.00 61.34 75 SER A N 1
ATOM 607 C CA . SER A 1 75 ? 22.735 2.124 -41.173 1.00 61.34 75 SER A CA 1
ATOM 608 C C . SER A 1 75 ? 21.618 3.170 -41.208 1.00 61.34 75 SER A C 1
ATOM 610 O O . SER A 1 75 ? 21.082 3.468 -42.274 1.00 61.34 75 SER A O 1
ATOM 612 N N . THR A 1 76 ? 21.286 3.767 -40.062 1.00 50.78 76 THR A N 1
ATOM 613 C CA . THR A 1 76 ? 20.275 4.821 -39.971 1.00 50.78 76 THR A CA 1
ATOM 614 C C . THR A 1 76 ? 20.970 6.174 -39.880 1.00 50.78 76 THR A C 1
ATOM 616 O O . THR A 1 76 ? 21.417 6.577 -38.808 1.00 50.78 76 THR A O 1
ATOM 619 N N . THR A 1 77 ? 21.034 6.923 -40.986 1.00 51.28 77 THR A N 1
ATOM 620 C CA . THR A 1 77 ? 21.372 8.357 -40.957 1.00 51.28 77 THR A CA 1
ATOM 621 C C . THR A 1 77 ? 20.250 9.121 -40.247 1.00 51.28 77 THR A C 1
ATOM 623 O O . THR A 1 77 ? 19.435 9.795 -40.871 1.00 51.28 77 THR A O 1
ATOM 626 N N . PHE A 1 78 ? 20.168 9.013 -38.922 1.00 46.53 78 PHE A N 1
ATOM 627 C CA . PHE A 1 78 ? 19.300 9.866 -38.120 1.00 46.53 78 PHE A CA 1
ATOM 628 C C . PHE A 1 78 ? 20.045 11.178 -37.867 1.00 46.53 78 PHE A C 1
ATOM 630 O O . PHE A 1 78 ? 20.618 11.415 -36.804 1.00 46.53 78 PHE A O 1
ATOM 637 N N . SER A 1 79 ? 20.101 12.009 -38.908 1.00 46.59 79 SER A N 1
ATOM 638 C CA . SER A 1 79 ? 20.583 13.381 -38.808 1.00 46.59 79 SER A CA 1
ATOM 639 C C . SER A 1 79 ? 19.555 14.173 -38.009 1.00 46.59 79 SER A C 1
ATOM 641 O O . SER A 1 79 ? 18.581 14.685 -38.560 1.00 46.59 79 SER A O 1
ATOM 643 N N . ILE A 1 80 ? 19.745 14.256 -36.692 1.00 48.91 80 ILE A N 1
ATOM 644 C CA . ILE A 1 80 ? 19.033 15.241 -35.882 1.00 48.91 80 ILE A CA 1
ATOM 645 C C . ILE A 1 80 ? 19.636 16.588 -36.274 1.00 48.91 80 ILE A C 1
ATOM 647 O O . ILE A 1 80 ? 20.675 16.993 -35.755 1.00 48.91 80 ILE A O 1
ATOM 651 N N . ALA A 1 81 ? 19.028 17.252 -37.256 1.00 42.53 81 ALA A N 1
ATOM 652 C CA . ALA A 1 81 ? 19.311 18.648 -37.530 1.00 42.53 81 ALA A CA 1
ATOM 653 C C . ALA A 1 81 ? 18.927 19.428 -36.270 1.00 42.53 81 ALA A C 1
ATOM 655 O O . ALA A 1 81 ? 17.750 19.659 -36.007 1.00 42.53 81 ALA A O 1
ATOM 656 N N . VAL A 1 82 ? 19.920 19.770 -35.449 1.00 51.19 82 VAL A N 1
ATOM 657 C CA . VAL A 1 82 ? 19.750 20.742 -34.374 1.00 51.19 82 VAL A CA 1
ATOM 658 C C . VAL A 1 82 ? 19.599 22.093 -35.073 1.00 51.19 82 VAL A C 1
ATOM 660 O O . VAL A 1 82 ? 20.563 22.535 -35.703 1.00 51.19 82 VAL A O 1
ATOM 663 N N . PRO A 1 83 ? 18.422 22.745 -35.052 1.00 40.41 83 PRO A N 1
ATOM 664 C CA . PRO A 1 83 ? 18.305 24.074 -35.627 1.00 40.41 83 PRO A CA 1
ATOM 665 C C . PRO A 1 83 ? 19.225 25.009 -34.840 1.00 40.41 83 PRO A C 1
ATOM 667 O O . PRO A 1 83 ? 19.104 25.143 -33.621 1.00 40.41 83 PRO A O 1
ATOM 670 N N . ALA A 1 84 ? 20.183 25.619 -35.537 1.00 52.62 84 ALA A N 1
ATOM 671 C CA . ALA A 1 84 ? 21.038 26.644 -34.969 1.00 52.62 84 ALA A CA 1
ATOM 672 C C . ALA A 1 84 ? 20.152 27.804 -34.492 1.00 52.62 84 ALA A C 1
ATOM 674 O O . ALA A 1 84 ? 19.469 28.448 -35.287 1.00 52.62 84 ALA A O 1
ATOM 675 N N . PHE A 1 85 ? 20.141 28.044 -33.182 1.00 44.47 85 PHE A N 1
ATOM 676 C CA . PHE A 1 85 ? 19.525 29.231 -32.602 1.00 44.47 85 PHE A CA 1
ATOM 677 C C . PHE A 1 85 ? 20.251 30.473 -33.141 1.00 44.47 85 PHE A C 1
ATOM 679 O O . PHE A 1 85 ? 21.477 30.545 -33.012 1.00 44.47 85 PHE A O 1
ATOM 686 N N . PRO A 1 86 ? 19.549 31.464 -33.719 1.00 47.50 86 PRO A N 1
ATOM 687 C CA . PRO A 1 86 ? 20.184 32.713 -34.100 1.00 47.50 86 PRO A CA 1
ATOM 688 C C . PRO A 1 86 ? 20.586 33.458 -32.824 1.00 47.50 86 PRO A C 1
ATOM 690 O O . PRO A 1 86 ? 19.742 33.949 -32.073 1.00 47.50 86 PRO A O 1
ATOM 693 N N . THR A 1 87 ? 21.888 33.539 -32.558 1.00 58.75 87 THR A N 1
ATOM 694 C CA . THR A 1 87 ? 22.427 34.467 -31.564 1.00 58.75 87 THR A CA 1
ATOM 695 C C . THR A 1 87 ? 22.162 35.883 -32.058 1.00 58.75 87 THR A C 1
ATOM 697 O O . THR A 1 87 ? 22.762 36.326 -33.038 1.00 58.75 87 THR A O 1
ATOM 700 N N . GLY A 1 88 ? 21.220 36.564 -31.404 1.00 46.06 88 GLY A N 1
ATOM 701 C CA . GLY A 1 88 ? 20.852 37.945 -31.688 1.00 46.06 88 GLY A CA 1
ATOM 702 C C . GLY A 1 88 ? 22.071 38.866 -31.685 1.00 46.06 88 GLY A C 1
ATOM 703 O O . GLY A 1 88 ? 22.830 38.917 -30.717 1.00 46.06 88 GLY A O 1
ATOM 704 N N . SER A 1 89 ? 22.240 39.584 -32.795 1.00 54.00 89 SER A N 1
ATOM 705 C CA . SER A 1 89 ? 23.186 40.684 -32.955 1.00 54.00 89 SER A CA 1
ATOM 706 C C . SER A 1 89 ? 22.856 41.790 -31.957 1.00 54.00 89 SER A C 1
ATOM 708 O O . SER A 1 89 ? 21.733 42.292 -31.935 1.00 54.00 89 SER A O 1
ATOM 710 N N . ARG A 1 90 ? 23.847 42.178 -31.150 1.00 49.84 90 ARG A N 1
ATOM 711 C CA . ARG A 1 90 ? 23.823 43.436 -30.401 1.00 49.84 90 ARG A CA 1
ATOM 712 C C . ARG A 1 90 ? 23.760 44.602 -31.391 1.00 49.84 90 ARG A C 1
ATOM 714 O O . ARG A 1 90 ? 24.561 44.646 -32.324 1.00 49.84 90 ARG A O 1
ATOM 721 N N . GLY A 1 91 ? 22.822 45.510 -31.156 1.00 52.31 91 GLY A N 1
ATOM 722 C CA . GLY A 1 91 ? 22.814 46.890 -31.632 1.00 52.31 91 GLY A CA 1
ATOM 723 C C . GLY A 1 91 ? 22.642 47.797 -30.427 1.00 52.31 91 GLY A C 1
ATOM 724 O O . GLY A 1 91 ? 21.926 47.361 -29.495 1.00 52.31 91 GLY A O 1
#

Secondary structure (DSSP, 8-state):
---------HHHHHHHHHHHHHHTS-HHHHHHHHHHHHHH--HHHHHHHHHHH-PPPGGGTT--HHHHHHHHHHHS-----------PPP-

Solvent-accessible surface area (backbone atoms only — not comparable to full-atom values): 5957 Å² total; per-residue (Å²): 139,86,89,79,89,81,91,72,56,69,72,56,50,53,53,43,55,55,52,15,60,76,71,73,48,53,57,69,56,50,52,51,55,50,51,55,56,52,72,66,58,47,68,68,55,52,53,54,55,52,61,71,67,58,71,72,55,79,95,43,68,89,56,58,68,67,61,54,52,48,53,52,56,70,72,44,85,76,76,79,79,74,79,79,76,81,79,77,78,86,126